Protein AF-A0A437SN01-F1 (afdb_monomer_lite)

Secondary structure (DSSP, 8-state):
-HHHHHHHTT--SSPP-----TTT-------S---------

Foldseek 3Di:
DQLVVCVVVVHHSDDDDDDDDPVPDDPPDDPDDPDDDPDDD

pLDDT: mean 74.87, std 10.94, range [51.69, 89.38]

Sequence (41 aa):
MVETYREQDGRKNQTSFC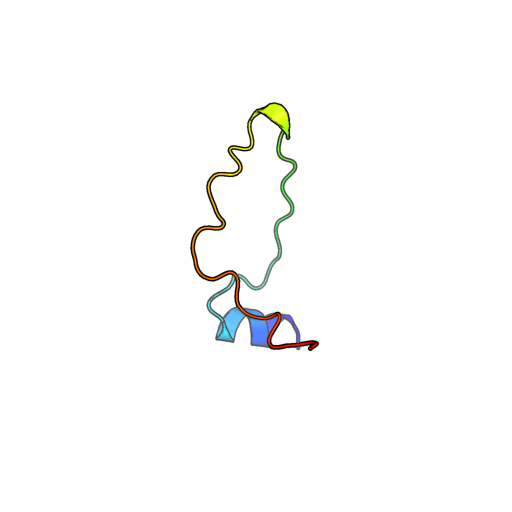IVDAQSVKNTWIAGEKGYDAGKK

Radius of gyration: 17.3 Å; chains: 1; bounding box: 32×30×38 Å

Organism: Bacillus thuringiensis (NCBI:txid1428)

Structure (mmCIF, N/CA/C/O backbone):
data_AF-A0A437SN01-F1
#
_entry.id   AF-A0A437SN01-F1
#
loop_
_atom_site.group_PDB
_atom_site.id
_atom_site.type_symbol
_atom_site.label_atom_id
_atom_site.label_alt_id
_atom_site.label_comp_id
_atom_site.label_asym_id
_atom_site.label_entity_id
_atom_site.label_seq_id
_atom_site.pdbx_PDB_ins_code
_atom_site.Cartn_x
_atom_site.Cartn_y
_atom_site.Cartn_z
_atom_site.occupancy
_atom_site.B_iso_or_equiv
_atom_site.auth_seq_id
_atom_site.auth_comp_id
_atom_site.auth_asym_id
_atom_site.auth_atom_id
_atom_site.pdbx_PDB_model_num
ATOM 1 N N . MET A 1 1 ? -7.271 -18.019 9.399 1.00 70.44 1 MET A N 1
ATOM 2 C CA . MET A 1 1 ? -5.990 -18.349 8.732 1.00 70.44 1 MET A CA 1
ATOM 3 C C . MET A 1 1 ? -5.501 -17.215 7.834 1.00 70.44 1 MET A C 1
ATOM 5 O O . MET A 1 1 ? -4.371 -16.800 8.000 1.00 70.44 1 MET A O 1
ATOM 9 N N . VAL A 1 2 ? -6.310 -16.658 6.923 1.00 79.44 2 VAL A N 1
ATOM 10 C CA . VAL A 1 2 ? -5.863 -15.527 6.074 1.00 79.44 2 VAL A CA 1
ATOM 11 C C . VAL A 1 2 ? -5.593 -14.250 6.882 1.00 79.44 2 VAL A C 1
ATOM 13 O O . VAL A 1 2 ? -4.592 -13.586 6.652 1.00 79.44 2 VAL A O 1
ATOM 16 N N . GLU A 1 3 ? -6.443 -13.933 7.859 1.00 79.69 3 GLU A N 1
ATOM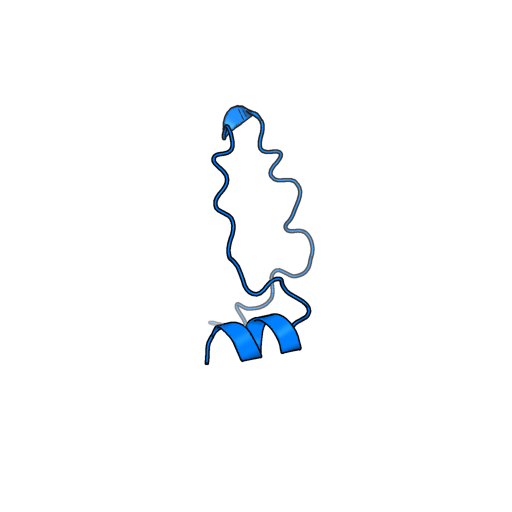 17 C CA . GLU A 1 3 ? -6.280 -12.772 8.749 1.00 79.69 3 GLU A CA 1
ATOM 18 C C . GLU A 1 3 ? -4.933 -12.768 9.487 1.00 79.69 3 GLU A C 1
ATOM 20 O O . GLU A 1 3 ? -4.190 -11.796 9.400 1.00 79.69 3 GLU A O 1
ATOM 25 N N . THR A 1 4 ? -4.563 -13.895 10.098 1.00 83.88 4 THR A N 1
ATOM 26 C CA . THR A 1 4 ? -3.308 -14.042 10.849 1.00 83.88 4 THR A CA 1
ATOM 27 C C . THR A 1 4 ? -2.067 -13.837 9.979 1.00 83.88 4 THR A C 1
ATOM 29 O O . THR A 1 4 ? -1.105 -13.223 10.423 1.00 83.88 4 THR A O 1
ATOM 32 N N . TYR A 1 5 ? -2.082 -14.299 8.723 1.00 87.06 5 TYR A N 1
ATOM 33 C CA . TYR A 1 5 ? -0.975 -14.048 7.790 1.00 87.06 5 TYR A CA 1
ATOM 34 C C . TYR A 1 5 ? -0.883 -12.579 7.372 1.00 87.06 5 TYR A C 1
ATOM 36 O O . TYR A 1 5 ? 0.208 -12.056 7.174 1.00 87.06 5 TYR A O 1
ATOM 44 N N . ARG A 1 6 ? -2.022 -11.891 7.241 1.00 83.88 6 ARG A N 1
ATOM 45 C CA . ARG A 1 6 ? -2.039 -10.469 6.878 1.00 83.88 6 ARG A CA 1
ATOM 46 C C . ARG A 1 6 ? -1.441 -9.616 7.985 1.00 83.88 6 ARG A C 1
ATOM 48 O O . ARG A 1 6 ? -0.637 -8.744 7.680 1.00 83.88 6 ARG A O 1
ATOM 55 N N . GLU A 1 7 ? -1.791 -9.903 9.234 1.00 86.38 7 GLU A N 1
ATOM 56 C CA . GLU A 1 7 ? -1.238 -9.208 10.397 1.00 86.38 7 GLU A CA 1
ATOM 57 C C . GLU A 1 7 ? 0.268 -9.453 10.555 1.00 86.38 7 GLU A C 1
ATOM 59 O O . GLU A 1 7 ? 1.005 -8.503 10.809 1.00 86.38 7 GLU A O 1
ATOM 64 N N . GLN A 1 8 ? 0.743 -10.685 10.324 1.00 89.38 8 GLN A N 1
ATOM 65 C CA . GLN A 1 8 ? 2.180 -11.007 10.307 1.00 89.38 8 GLN A CA 1
ATOM 66 C C . GLN A 1 8 ? 2.951 -10.200 9.253 1.00 89.38 8 GLN A C 1
ATOM 68 O O . GLN A 1 8 ? 4.038 -9.704 9.533 1.00 89.38 8 GLN A O 1
ATOM 73 N N . ASP A 1 9 ? 2.361 -10.005 8.073 1.00 85.44 9 ASP A N 1
ATOM 74 C CA . ASP A 1 9 ? 2.913 -9.173 6.996 1.00 85.44 9 ASP A CA 1
ATOM 75 C C . ASP A 1 9 ? 2.700 -7.656 7.221 1.00 85.44 9 ASP A C 1
ATOM 77 O O . ASP A 1 9 ? 2.952 -6.849 6.322 1.00 85.44 9 ASP A O 1
ATOM 81 N N . GLY A 1 10 ? 2.189 -7.242 8.389 1.00 89.19 10 GLY A N 1
ATOM 82 C CA . GLY A 1 10 ? 1.932 -5.838 8.732 1.00 89.19 10 GLY A CA 1
ATOM 83 C C . GLY A 1 10 ? 0.764 -5.205 7.967 1.00 89.19 10 GLY A C 1
ATOM 84 O O . GLY A 1 10 ? 0.626 -3.980 7.919 1.00 89.19 10 GLY A O 1
ATOM 85 N N . ARG A 1 11 ? -0.085 -6.019 7.335 1.00 86.00 11 ARG A N 1
ATOM 86 C CA . ARG A 1 11 ? -1.252 -5.574 6.567 1.00 86.00 11 ARG A CA 1
ATOM 87 C C . ARG A 1 11 ? -2.510 -5.625 7.426 1.00 86.00 11 ARG A C 1
ATOM 89 O O . ARG A 1 11 ? -2.672 -6.479 8.290 1.00 86.00 11 ARG A O 1
ATOM 96 N N . LYS A 1 12 ? -3.463 -4.738 7.125 1.00 85.75 12 LYS A N 1
ATOM 97 C CA . LYS A 1 12 ? -4.786 -4.754 7.766 1.00 85.75 12 LYS A CA 1
ATOM 98 C C . LYS A 1 12 ? -5.488 -6.092 7.523 1.00 85.75 12 LYS A C 1
ATOM 100 O O . LYS A 1 12 ? -5.481 -6.600 6.393 1.00 85.75 12 LYS A O 1
ATOM 105 N N . ASN A 1 13 ? -6.142 -6.614 8.557 1.00 82.00 13 ASN A N 1
ATOM 106 C CA . ASN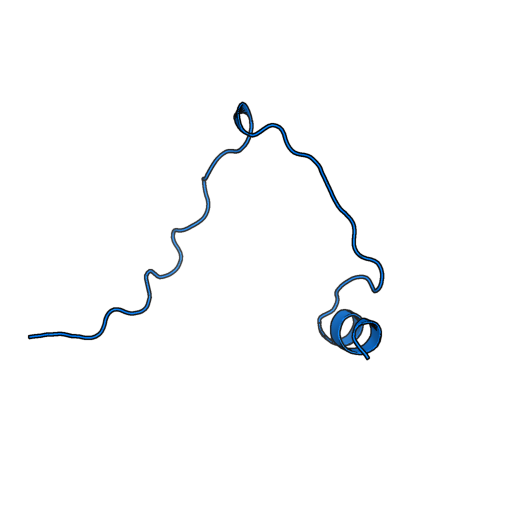 A 1 13 ? -6.943 -7.835 8.484 1.00 82.00 13 ASN A CA 1
ATOM 107 C C . ASN A 1 13 ? -8.053 -7.743 7.427 1.00 82.00 13 ASN A C 1
ATOM 109 O O . ASN A 1 13 ? -8.236 -8.668 6.639 1.00 82.00 13 ASN A O 1
ATOM 113 N N . GLN A 1 14 ? -8.718 -6.592 7.343 1.00 82.62 14 GLN A N 1
ATOM 114 C CA . GLN A 1 14 ? -9.768 -6.321 6.369 1.00 82.62 14 GLN A CA 1
ATOM 115 C C . GLN A 1 14 ? -9.195 -5.818 5.038 1.00 82.62 14 GLN A C 1
ATOM 117 O O . GLN A 1 14 ? -8.308 -4.961 4.990 1.00 82.62 14 GLN A O 1
ATOM 122 N N . THR A 1 15 ? -9.713 -6.360 3.937 1.00 79.12 15 THR A N 1
ATOM 123 C CA . THR A 1 15 ? -9.380 -5.951 2.567 1.00 79.12 15 THR A CA 1
ATOM 124 C C . THR A 1 15 ? -10.257 -4.788 2.122 1.00 79.12 15 THR A C 1
ATOM 126 O O . THR A 1 15 ? -11.474 -4.848 2.275 1.00 79.12 15 THR A O 1
ATOM 129 N N . SER A 1 16 ? -9.661 -3.766 1.510 1.00 83.31 16 SER A N 1
ATOM 130 C CA . SER A 1 16 ? -10.400 -2.730 0.785 1.00 83.31 16 SER A CA 1
ATOM 131 C C . SER A 1 16 ? -10.379 -3.002 -0.719 1.00 83.31 16 SER A C 1
ATOM 133 O O . SER A 1 16 ? -9.419 -3.564 -1.248 1.00 8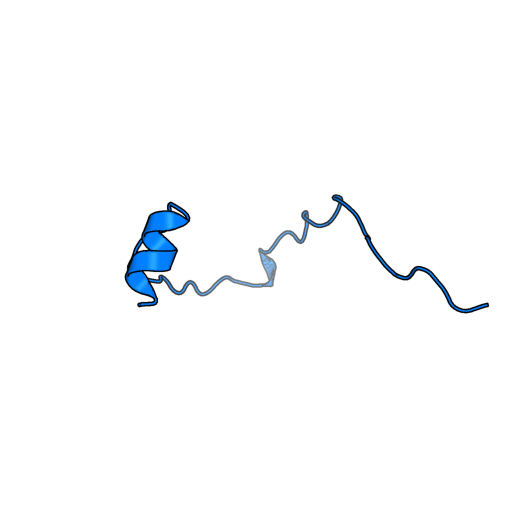3.31 16 SER A O 1
ATOM 135 N N . PHE A 1 17 ? -11.435 -2.580 -1.411 1.00 82.38 17 PHE A N 1
ATOM 136 C CA . PHE A 1 17 ? -11.519 -2.577 -2.869 1.00 82.38 17 PHE A CA 1
ATOM 137 C C . PHE A 1 17 ? -11.730 -1.135 -3.331 1.00 82.38 17 PHE A C 1
ATOM 139 O O . PHE A 1 17 ? -12.628 -0.460 -2.829 1.00 82.38 17 PHE A O 1
ATOM 146 N N . CYS A 1 18 ? -10.885 -0.646 -4.241 1.00 82.56 18 CYS A N 1
ATOM 147 C CA . CYS A 1 18 ? -11.026 0.686 -4.824 1.00 82.56 18 CYS A CA 1
ATOM 148 C C . CYS A 1 18 ? -11.234 0.582 -6.334 1.00 82.56 18 CYS A C 1
ATOM 150 O O . CYS A 1 18 ? -10.633 -0.259 -7.000 1.00 82.56 18 CYS A O 1
ATOM 152 N N . ILE A 1 19 ? -12.101 1.444 -6.858 1.00 86.56 19 ILE A N 1
ATOM 153 C CA . ILE A 1 19 ? -12.298 1.628 -8.292 1.00 86.56 19 ILE A CA 1
ATOM 154 C C . ILE A 1 19 ? -11.498 2.867 -8.668 1.00 86.56 19 ILE A C 1
ATOM 156 O O . ILE A 1 19 ? -11.703 3.935 -8.092 1.00 86.56 19 ILE A O 1
ATOM 160 N N . VAL A 1 20 ? -10.567 2.704 -9.600 1.00 79.56 20 VAL A N 1
ATOM 161 C CA . VAL A 1 20 ? -9.687 3.777 -10.062 1.00 79.56 20 VAL A CA 1
ATOM 162 C C . VAL A 1 20 ? -9.994 4.042 -11.527 1.00 79.56 20 VAL A C 1
ATOM 164 O O . VAL A 1 20 ? -10.147 3.104 -12.308 1.00 79.56 20 VAL A O 1
ATOM 167 N N . ASP A 1 21 ? -10.088 5.318 -11.895 1.00 85.88 21 ASP A N 1
ATOM 168 C CA . ASP A 1 21 ? -10.171 5.711 -13.297 1.00 85.88 21 ASP A CA 1
ATOM 169 C C . ASP A 1 21 ? -8.849 5.397 -14.010 1.00 85.88 21 ASP A C 1
ATOM 171 O O . ASP A 1 21 ? -7.800 5.937 -13.652 1.00 85.88 21 ASP A O 1
ATOM 175 N N . ALA A 1 22 ? -8.914 4.552 -15.039 1.00 79.50 22 ALA A N 1
ATOM 176 C CA . ALA A 1 22 ? -7.744 4.082 -15.772 1.00 79.50 22 ALA A CA 1
ATOM 177 C C . ALA A 1 22 ? -7.022 5.203 -16.537 1.00 79.50 22 ALA A C 1
ATOM 179 O O . ALA A 1 22 ? -5.822 5.085 -16.779 1.00 79.50 22 ALA A O 1
ATOM 180 N N . GLN A 1 23 ? -7.712 6.293 -16.894 1.00 81.31 23 GLN A N 1
ATOM 181 C CA . GLN A 1 23 ? -7.100 7.414 -17.616 1.00 81.31 23 GLN A CA 1
ATOM 182 C C . GLN A 1 23 ? -6.180 8.254 -16.718 1.00 81.31 23 GLN A C 1
ATOM 184 O O . GLN A 1 23 ? -5.228 8.866 -17.202 1.00 81.31 23 GLN A O 1
ATOM 189 N N . SER A 1 24 ? -6.430 8.256 -15.409 1.00 77.81 24 SER A N 1
ATOM 190 C CA . SER A 1 24 ? -5.596 8.924 -14.405 1.00 77.81 24 SER A CA 1
ATOM 191 C C . SER A 1 24 ? -4.414 8.084 -13.897 1.00 77.81 24 SER A C 1
ATOM 193 O O . SER A 1 24 ? -3.518 8.614 -13.228 1.00 77.81 24 SER A O 1
ATOM 195 N N . VAL A 1 25 ? -4.379 6.782 -14.207 1.00 79.31 25 VAL A N 1
ATOM 196 C CA . VAL A 1 25 ? -3.316 5.881 -13.746 1.00 79.31 25 VAL A CA 1
ATOM 197 C C . VAL A 1 25 ? -2.022 6.198 -14.492 1.00 79.31 25 VAL A C 1
ATOM 199 O O . VAL A 1 25 ? -1.843 5.884 -15.667 1.00 79.31 25 VAL A O 1
ATOM 202 N N . LYS A 1 26 ? -1.070 6.812 -13.785 1.00 77.62 26 LYS A N 1
ATOM 203 C CA . LYS A 1 26 ? 0.310 6.928 -14.263 1.00 77.62 26 LYS A CA 1
ATOM 204 C C . LYS A 1 26 ? 0.994 5.574 -14.075 1.00 77.62 26 LYS A C 1
ATOM 206 O O . LYS A 1 26 ? 1.239 5.166 -12.945 1.00 77.62 26 LYS A O 1
ATOM 211 N N . ASN A 1 27 ? 1.358 4.904 -15.167 1.00 66.81 27 ASN A N 1
ATOM 212 C CA . ASN A 1 27 ? 2.051 3.604 -15.155 1.00 66.81 27 ASN A CA 1
ATOM 213 C C . ASN A 1 27 ? 3.536 3.702 -14.749 1.00 66.81 27 ASN A C 1
ATOM 215 O O . ASN A 1 27 ? 4.375 2.931 -15.215 1.00 66.81 27 ASN A O 1
ATOM 219 N N . THR A 1 28 ? 3.900 4.669 -13.912 1.00 64.69 28 THR A N 1
ATOM 220 C CA . THR A 1 28 ? 5.290 4.908 -13.526 1.00 64.69 28 THR A CA 1
ATOM 221 C C . THR A 1 28 ? 5.682 3.991 -12.372 1.00 64.69 28 THR A C 1
ATOM 223 O O . THR A 1 28 ? 5.967 4.477 -11.289 1.00 64.69 28 THR A O 1
ATOM 226 N N . TRP A 1 29 ? 5.666 2.669 -12.572 1.00 60.28 29 TRP A N 1
ATOM 227 C CA . TRP A 1 29 ? 6.340 1.730 -11.665 1.00 60.28 29 TRP A CA 1
ATOM 228 C C . TRP A 1 29 ? 6.447 0.318 -12.250 1.00 60.28 29 TRP A C 1
ATOM 230 O O . TRP A 1 29 ? 5.680 -0.551 -11.873 1.00 60.28 29 TRP A O 1
ATOM 240 N N . ILE A 1 30 ? 7.424 0.086 -13.137 1.00 59.62 30 ILE A N 1
ATOM 241 C CA . ILE A 1 30 ? 8.315 -1.093 -13.087 1.00 59.62 30 ILE A CA 1
ATOM 242 C C . ILE A 1 30 ? 9.667 -0.661 -13.684 1.00 59.62 30 ILE A C 1
ATOM 244 O O . ILE A 1 30 ? 9.894 -0.748 -14.887 1.00 59.62 30 ILE A O 1
ATOM 248 N N . ALA A 1 31 ? 10.566 -0.167 -12.834 1.00 61.00 31 ALA A N 1
ATOM 249 C CA . ALA A 1 31 ? 11.992 -0.002 -13.138 1.00 61.00 31 ALA A CA 1
ATOM 250 C C . ALA A 1 31 ? 12.843 -0.582 -11.995 1.00 61.00 31 ALA A C 1
ATOM 252 O O . ALA A 1 31 ? 13.819 0.013 -11.557 1.00 61.00 31 ALA A O 1
ATOM 253 N N . GLY A 1 32 ? 12.429 -1.735 -11.471 1.00 57.94 32 GLY A N 1
ATOM 254 C CA . GLY A 1 32 ? 13.179 -2.500 -10.482 1.00 57.94 32 GLY A CA 1
ATOM 255 C C . GLY A 1 32 ? 13.146 -3.957 -10.903 1.00 57.94 32 GLY A C 1
ATOM 256 O O . GLY A 1 32 ? 12.205 -4.658 -10.567 1.00 57.94 32 GLY A O 1
ATOM 257 N N . GLU A 1 33 ? 14.130 -4.346 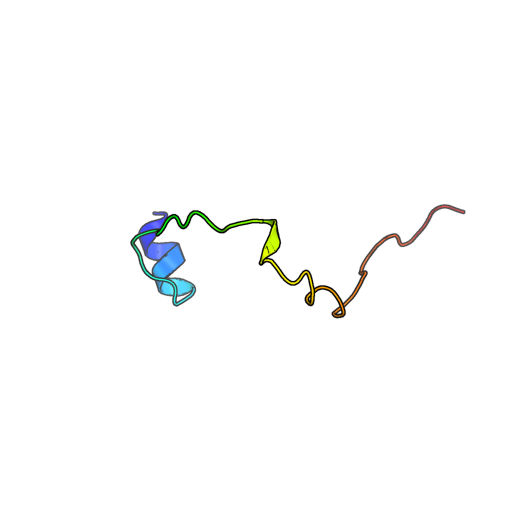-11.711 1.00 56.47 33 GLU A N 1
ATOM 258 C CA . GLU A 1 33 ? 14.423 -5.722 -12.128 1.00 56.47 33 GLU A CA 1
ATOM 259 C C . GLU A 1 33 ? 13.380 -6.415 -13.028 1.00 56.47 33 GLU A C 1
ATOM 261 O O . GLU A 1 33 ? 12.483 -7.129 -12.587 1.00 56.47 33 GLU A O 1
ATOM 266 N N . LYS A 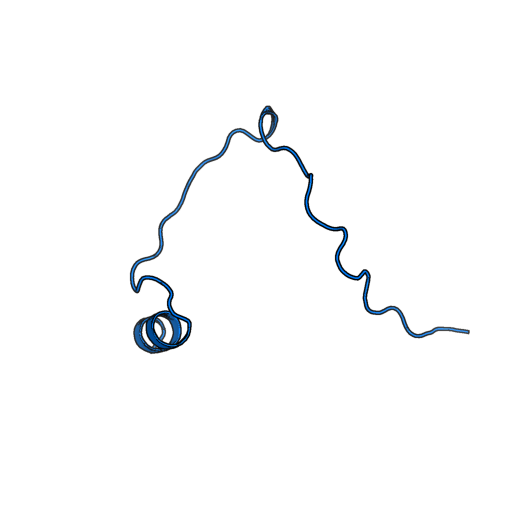1 34 ? 13.600 -6.337 -14.351 1.00 61.69 34 LYS A N 1
ATOM 267 C CA . LYS A 1 34 ? 13.234 -7.447 -15.247 1.00 61.69 34 LYS A CA 1
ATOM 268 C C . LYS A 1 34 ? 14.158 -8.631 -14.934 1.00 61.69 34 LYS A C 1
ATOM 270 O O . LYS A 1 34 ? 15.170 -8.826 -15.600 1.00 61.69 34 LYS A O 1
ATOM 275 N N . GLY A 1 35 ? 13.844 -9.373 -13.879 1.00 67.44 35 GLY A N 1
ATOM 276 C CA . GLY A 1 35 ? 14.498 -10.632 -13.545 1.00 67.44 35 GLY A CA 1
ATOM 277 C C . GLY A 1 35 ? 13.804 -11.806 -14.236 1.00 67.44 35 GLY A C 1
ATOM 278 O O . GLY A 1 35 ? 12.602 -11.979 -14.076 1.00 67.44 35 GLY A O 1
ATOM 279 N N . TYR A 1 36 ? 14.606 -12.612 -14.937 1.00 59.88 36 TYR A N 1
ATOM 280 C CA . TYR A 1 36 ? 14.322 -13.912 -15.567 1.00 59.88 36 TYR A CA 1
ATOM 281 C C . TYR A 1 36 ? 13.625 -13.941 -16.942 1.00 59.88 36 TYR A C 1
ATOM 283 O O . TYR A 1 36 ? 12.419 -14.125 -17.057 1.00 59.88 36 TYR A O 1
ATOM 291 N N . ASP A 1 37 ? 14.458 -13.969 -17.989 1.00 61.91 37 ASP A N 1
ATOM 292 C CA . ASP A 1 37 ? 14.526 -15.165 -18.843 1.00 61.91 37 ASP A CA 1
ATOM 293 C C . ASP A 1 37 ? 16.000 -15.565 -19.024 1.00 61.91 37 ASP A C 1
ATOM 295 O O . ASP A 1 37 ? 16.708 -15.121 -19.930 1.00 61.91 37 ASP A O 1
ATOM 299 N N . ALA A 1 38 ? 16.501 -16.344 -18.064 1.00 67.88 38 ALA A N 1
ATOM 300 C CA . ALA A 1 38 ? 17.786 -17.012 -18.175 1.00 67.88 38 ALA A CA 1
ATOM 301 C C . ALA A 1 38 ? 17.623 -18.238 -19.082 1.00 67.88 38 ALA A C 1
ATOM 303 O O . ALA A 1 38 ? 17.535 -19.372 -18.619 1.00 67.88 38 ALA A O 1
ATOM 304 N N . GLY A 1 39 ? 17.637 -17.978 -20.385 1.00 66.12 39 GLY A N 1
ATOM 305 C CA . GLY A 1 39 ? 18.000 -18.952 -21.397 1.00 66.12 39 GLY A CA 1
ATOM 306 C C . GLY A 1 39 ? 16.838 -19.528 -22.189 1.00 66.12 39 GLY A C 1
ATOM 307 O O . GLY A 1 39 ? 16.050 -20.303 -21.667 1.00 66.12 39 GLY A O 1
ATOM 308 N N . LYS A 1 40 ? 16.933 -19.370 -23.511 1.00 60.16 40 LYS A N 1
ATOM 309 C CA . LYS A 1 40 ? 17.264 -20.508 -24.378 1.00 60.16 40 LYS A CA 1
ATOM 310 C C . LYS A 1 40 ? 18.237 -20.074 -25.477 1.00 60.16 40 LYS A C 1
ATOM 312 O O . LYS A 1 40 ? 18.195 -18.934 -25.922 1.00 60.16 40 LYS A O 1
ATOM 317 N N . LYS A 1 41 ? 19.157 -20.989 -25.793 1.00 51.69 41 LYS A N 1
ATOM 318 C CA . LYS A 1 41 ? 20.182 -20.889 -26.842 1.00 51.69 41 LYS A CA 1
ATOM 319 C C . LYS A 1 41 ? 19.578 -20.688 -28.224 1.00 51.69 41 LYS A C 1
ATOM 321 O O . LYS A 1 41 ? 18.480 -21.245 -28.447 1.00 51.69 41 LYS A O 1
#